Protein AF-A0A929GAM9-F1 (afdb_monomer_lite)

pLDDT: mean 95.29, std 4.29, range [62.81, 98.38]

Structure (mmCIF, N/CA/C/O backbone):
data_AF-A0A929GAM9-F1
#
_entry.id   AF-A0A929GAM9-F1
#
loop_
_atom_site.group_PDB
_atom_site.id
_atom_site.type_symbol
_atom_site.label_atom_id
_atom_site.label_alt_id
_atom_site.label_comp_id
_atom_site.label_asym_id
_atom_site.label_entity_id
_atom_site.label_seq_id
_atom_site.pdbx_PDB_ins_code
_atom_site.Cartn_x
_atom_site.Cartn_y
_atom_site.Cartn_z
_atom_site.occupancy
_atom_site.B_iso_or_equiv
_atom_site.auth_seq_id
_atom_site.auth_comp_id
_atom_site.auth_asym_id
_atom_site.auth_atom_id
_atom_site.pdbx_PDB_model_num
ATOM 1 N N . MET A 1 1 ? 19.103 -16.322 -5.821 1.00 78.44 1 MET A N 1
ATOM 2 C CA . MET A 1 1 ? 18.217 -15.700 -4.812 1.00 78.44 1 MET A CA 1
ATOM 3 C C . MET A 1 1 ? 16.815 -16.223 -5.060 1.00 78.44 1 MET A C 1
ATOM 5 O O . MET A 1 1 ? 16.416 -16.246 -6.215 1.00 78.44 1 MET A O 1
ATOM 9 N N . ASP A 1 2 ? 16.113 -16.694 -4.029 1.00 91.69 2 ASP A N 1
ATOM 10 C CA . ASP A 1 2 ? 14.710 -17.111 -4.158 1.00 91.69 2 ASP A CA 1
ATOM 11 C C . ASP A 1 2 ? 13.839 -15.878 -4.479 1.00 91.69 2 ASP A C 1
ATOM 13 O O . ASP A 1 2 ? 13.829 -14.940 -3.671 1.00 91.69 2 ASP A O 1
ATOM 17 N N . PRO A 1 3 ? 13.132 -15.840 -5.626 1.00 92.12 3 PRO A N 1
ATOM 18 C CA . PRO A 1 3 ? 12.291 -14.702 -5.985 1.00 92.12 3 PRO A CA 1
ATOM 19 C C . PRO A 1 3 ? 11.190 -14.391 -4.961 1.00 92.12 3 PRO A C 1
ATOM 21 O O . PRO A 1 3 ? 10.787 -13.237 -4.858 1.00 92.12 3 PRO A O 1
ATOM 24 N N . SER A 1 4 ? 10.753 -15.368 -4.153 1.00 93.25 4 SER A N 1
ATOM 25 C CA . SER A 1 4 ? 9.754 -15.167 -3.089 1.00 93.25 4 SER A CA 1
ATOM 26 C C . SER A 1 4 ? 10.218 -14.213 -1.974 1.00 93.25 4 SER A C 1
ATOM 28 O O . SER A 1 4 ? 9.410 -13.689 -1.192 1.00 93.25 4 SER A O 1
ATOM 30 N N . ARG A 1 5 ? 11.536 -13.982 -1.904 1.00 94.62 5 ARG A N 1
ATOM 31 C CA . ARG A 1 5 ? 12.216 -13.089 -0.957 1.00 94.62 5 ARG A CA 1
ATOM 32 C C . ARG A 1 5 ? 12.596 -11.743 -1.580 1.00 94.62 5 ARG A C 1
ATOM 34 O O . ARG A 1 5 ? 13.230 -10.937 -0.903 1.00 94.62 5 ARG A O 1
ATOM 41 N N . LEU A 1 6 ? 12.250 -11.503 -2.846 1.00 96.06 6 LEU A N 1
ATOM 42 C CA . LEU A 1 6 ? 12.520 -10.247 -3.538 1.00 96.06 6 LEU A CA 1
ATOM 43 C C . LEU A 1 6 ? 11.318 -9.306 -3.427 1.00 96.06 6 LEU A C 1
ATOM 45 O O . LEU A 1 6 ? 10.199 -9.676 -3.784 1.00 96.06 6 LEU A O 1
ATOM 49 N N . TYR A 1 7 ? 11.584 -8.079 -2.985 1.00 96.25 7 TYR A N 1
ATOM 50 C CA . TYR A 1 7 ? 10.627 -6.978 -2.960 1.00 96.25 7 TYR A CA 1
ATOM 51 C C . TYR A 1 7 ? 11.122 -5.881 -3.899 1.00 96.25 7 TYR A C 1
ATOM 53 O O . TYR A 1 7 ? 12.265 -5.440 -3.781 1.00 96.25 7 TYR A O 1
ATOM 61 N N . ILE A 1 8 ? 10.275 -5.467 -4.837 1.00 96.44 8 ILE A N 1
ATOM 62 C CA . ILE A 1 8 ? 10.538 -4.334 -5.723 1.00 96.44 8 ILE A CA 1
ATOM 63 C C . ILE A 1 8 ? 9.796 -3.121 -5.170 1.00 96.44 8 ILE A C 1
ATOM 65 O O . ILE A 1 8 ? 8.565 -3.133 -5.104 1.00 96.44 8 ILE A O 1
ATOM 69 N N . ASP A 1 9 ? 10.549 -2.087 -4.795 1.00 95.19 9 ASP A N 1
ATOM 70 C CA . ASP A 1 9 ? 9.988 -0.819 -4.338 1.00 95.19 9 ASP A CA 1
ATOM 71 C C . ASP A 1 9 ? 9.793 0.146 -5.510 1.00 95.19 9 ASP A C 1
ATOM 73 O O . ASP A 1 9 ? 10.735 0.403 -6.260 1.00 95.19 9 ASP A O 1
ATOM 77 N N . SER A 1 10 ? 8.577 0.671 -5.680 1.00 91.06 10 SER A N 1
ATOM 78 C CA . SER A 1 10 ? 8.255 1.558 -6.810 1.00 91.06 10 SER A CA 1
ATOM 79 C C . SER A 1 10 ? 8.635 3.029 -6.591 1.00 91.06 10 SER A C 1
ATOM 81 O O . SER A 1 10 ? 8.392 3.821 -7.491 1.00 91.06 10 SER A O 1
ATOM 83 N N . ILE A 1 11 ? 9.216 3.393 -5.437 1.00 90.50 11 ILE A N 1
ATOM 84 C CA . ILE A 1 11 ? 9.701 4.739 -5.069 1.00 90.50 11 ILE A CA 1
ATOM 85 C C . ILE A 1 11 ? 8.712 5.864 -5.421 1.00 90.50 11 ILE A C 1
ATOM 87 O O . ILE A 1 11 ? 8.673 6.406 -6.521 1.00 90.50 11 ILE A O 1
ATOM 91 N N . VAL A 1 12 ? 7.947 6.294 -4.424 1.00 91.31 12 VAL A N 1
ATOM 92 C CA . VAL A 1 12 ? 6.947 7.355 -4.576 1.00 91.31 12 VAL A CA 1
ATOM 93 C C . VAL A 1 12 ? 7.542 8.750 -4.395 1.00 91.31 12 VAL A C 1
ATOM 95 O O . VAL A 1 12 ? 8.227 9.025 -3.406 1.00 91.31 12 VAL A O 1
ATOM 98 N N . MET A 1 13 ? 7.172 9.656 -5.302 1.00 92.50 13 MET A N 1
ATOM 99 C CA . MET A 1 13 ? 7.332 11.107 -5.163 1.00 92.50 13 MET A CA 1
ATOM 100 C C . MET A 1 13 ? 5.995 11.789 -4.842 1.00 92.50 13 MET A C 1
ATOM 102 O O . MET A 1 13 ? 4.928 11.218 -5.053 1.00 92.50 13 MET A O 1
ATOM 106 N N . THR A 1 14 ? 6.049 13.026 -4.344 1.00 94.69 14 THR A N 1
ATOM 107 C CA . THR A 1 14 ? 4.838 13.785 -3.997 1.00 94.69 14 THR A CA 1
ATOM 108 C C . THR A 1 14 ? 4.010 14.179 -5.216 1.00 94.69 14 THR A C 1
ATOM 110 O O . THR A 1 14 ? 4.541 14.686 -6.207 1.00 94.69 14 THR A O 1
ATOM 113 N N . ILE A 1 15 ? 2.685 14.034 -5.108 1.00 96.25 15 ILE A N 1
ATOM 114 C CA . ILE A 1 15 ? 1.744 14.541 -6.119 1.00 96.25 15 ILE A CA 1
ATOM 115 C C . ILE A 1 15 ? 1.621 16.066 -6.097 1.00 96.25 15 ILE A C 1
ATOM 117 O O . ILE A 1 15 ? 1.085 16.646 -7.036 1.00 96.25 15 ILE A O 1
ATOM 121 N N . GLY A 1 16 ? 2.134 16.724 -5.051 1.00 93.62 16 GLY A N 1
ATOM 122 C CA . GLY A 1 16 ? 2.183 18.183 -4.977 1.00 93.62 16 GLY A CA 1
ATOM 123 C C . GLY A 1 16 ? 3.114 18.808 -6.020 1.00 93.62 16 GLY A C 1
ATOM 124 O O . GLY A 1 16 ? 2.870 19.933 -6.440 1.00 93.62 16 GLY A O 1
ATOM 125 N N . SER A 1 17 ? 4.151 18.084 -6.463 1.00 92.75 17 SER A N 1
ATOM 126 C CA . SER A 1 17 ? 5.063 18.537 -7.524 1.00 92.75 17 SER A CA 1
ATOM 127 C C . SER A 1 17 ? 4.833 17.840 -8.865 1.00 92.75 17 SER A C 1
ATOM 129 O O . SER A 1 17 ? 5.126 18.426 -9.904 1.00 92.75 17 SER A O 1
ATOM 131 N N . ASN A 1 18 ? 4.307 16.611 -8.873 1.00 92.44 18 ASN A N 1
ATOM 132 C CA . ASN A 1 18 ? 3.968 15.892 -10.100 1.00 92.44 18 ASN A CA 1
ATOM 133 C C . ASN A 1 18 ? 2.726 15.007 -9.903 1.00 92.44 18 ASN A C 1
ATOM 135 O O . ASN A 1 18 ? 2.803 13.933 -9.306 1.00 92.44 18 ASN A O 1
ATOM 139 N N . GLN A 1 19 ? 1.591 15.439 -10.455 1.00 91.44 19 GLN A N 1
ATOM 140 C CA . GLN A 1 19 ? 0.295 14.776 -10.280 1.00 91.44 19 GLN A CA 1
ATOM 141 C C . GLN A 1 19 ? 0.215 13.374 -10.910 1.00 91.44 19 GLN A C 1
ATOM 143 O O . GLN A 1 19 ? -0.548 12.539 -10.426 1.00 91.44 19 GLN A O 1
ATOM 148 N N . GLU A 1 20 ? 1.034 13.065 -11.921 1.00 94.12 20 GLU A N 1
ATOM 149 C CA . GLU A 1 20 ? 1.031 11.740 -12.559 1.00 94.12 20 GLU A CA 1
ATOM 150 C C . GLU A 1 20 ? 1.689 10.658 -11.687 1.00 94.12 20 GLU A C 1
ATOM 152 O O . GLU A 1 20 ? 1.488 9.467 -11.934 1.00 94.12 20 GLU A O 1
ATOM 157 N N . GLN A 1 21 ? 2.436 11.037 -10.640 1.00 93.00 21 GLN A N 1
ATOM 158 C CA . GLN A 1 21 ? 3.194 10.094 -9.807 1.00 93.00 21 GLN A CA 1
ATOM 159 C C . GLN A 1 21 ? 2.316 9.021 -9.161 1.00 93.00 21 GLN A C 1
ATOM 161 O O . GLN A 1 21 ? 2.679 7.846 -9.156 1.00 93.00 21 GLN A O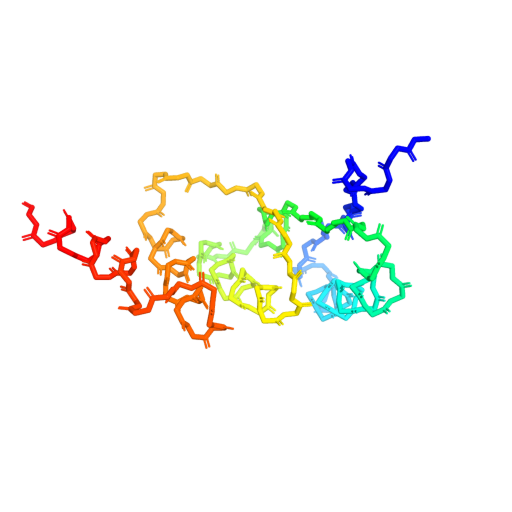 1
ATOM 166 N N . GLY A 1 22 ? 1.134 9.397 -8.662 1.00 94.88 22 GLY A N 1
ATOM 167 C CA . GLY A 1 22 ? 0.213 8.433 -8.058 1.00 94.88 22 GLY A CA 1
ATOM 168 C C . GLY A 1 22 ? -0.207 7.351 -9.053 1.00 94.88 22 GLY A C 1
ATOM 169 O O . GLY A 1 22 ? -0.109 6.160 -8.757 1.00 94.88 22 GLY A O 1
ATOM 170 N N . ARG A 1 23 ? -0.604 7.755 -10.267 1.00 96.38 23 ARG A N 1
ATOM 171 C CA . ARG A 1 23 ? -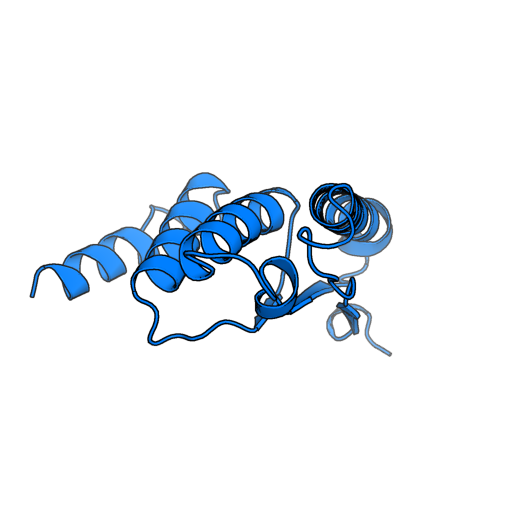1.032 6.825 -11.321 1.00 96.38 23 ARG A CA 1
ATOM 172 C C . ARG A 1 23 ? 0.127 5.975 -11.838 1.00 96.38 23 ARG A C 1
ATOM 174 O O . ARG A 1 23 ? -0.051 4.775 -12.035 1.00 96.38 23 ARG A O 1
ATOM 181 N N . ALA A 1 24 ? 1.306 6.571 -12.007 1.00 96.31 24 ALA A N 1
ATOM 182 C CA . ALA A 1 24 ? 2.502 5.869 -12.460 1.00 96.31 24 ALA A CA 1
ATOM 183 C C . ALA A 1 24 ? 2.900 4.727 -11.510 1.00 96.31 24 ALA A C 1
ATOM 185 O O . ALA A 1 24 ? 3.226 3.631 -11.969 1.00 96.31 24 ALA A O 1
ATOM 186 N N . VAL A 1 25 ? 2.825 4.945 -10.193 1.00 97.06 25 VAL A N 1
ATOM 187 C CA . VAL A 1 25 ? 3.167 3.919 -9.194 1.00 97.06 25 VAL A CA 1
ATOM 188 C C . VAL A 1 25 ? 2.113 2.812 -9.124 1.00 97.06 25 VAL A C 1
ATOM 190 O O . VAL A 1 25 ? 2.470 1.636 -9.012 1.00 97.06 25 VAL A O 1
ATOM 193 N N . ILE A 1 26 ? 0.827 3.156 -9.242 1.00 97.81 26 ILE A N 1
ATOM 194 C CA . ILE A 1 26 ? -0.263 2.168 -9.312 1.00 97.81 26 ILE A CA 1
ATOM 195 C C . ILE A 1 26 ? -0.065 1.249 -10.526 1.00 97.81 26 ILE A C 1
ATOM 197 O O . ILE A 1 26 ? -0.079 0.026 -10.384 1.00 97.81 26 ILE A O 1
ATOM 201 N N . GLU A 1 27 ? 0.189 1.819 -11.706 1.00 98.06 27 GLU A N 1
ATOM 202 C CA . GLU A 1 27 ? 0.391 1.026 -12.921 1.00 98.06 27 GLU A CA 1
ATOM 203 C C . GLU A 1 27 ? 1.693 0.216 -12.877 1.00 98.06 27 GLU A C 1
ATOM 205 O O . GLU A 1 27 ? 1.710 -0.952 -13.256 1.00 98.06 27 GLU A O 1
ATOM 210 N N . SER A 1 28 ? 2.768 0.784 -12.325 1.00 97.19 28 SER A N 1
ATOM 211 C CA . SER A 1 28 ? 4.026 0.054 -12.117 1.00 97.19 28 SER A CA 1
ATOM 212 C C . SER A 1 28 ? 3.834 -1.157 -11.205 1.00 97.19 28 SER A C 1
ATOM 214 O O . SER A 1 28 ? 4.344 -2.235 -11.504 1.00 97.19 28 SER A O 1
ATOM 216 N N . THR A 1 29 ? 3.050 -1.010 -10.131 1.00 98.19 29 THR A N 1
ATOM 217 C CA . THR A 1 29 ? 2.696 -2.119 -9.231 1.00 98.19 29 THR A CA 1
ATOM 218 C C . THR A 1 29 ? 1.990 -3.226 -10.011 1.00 98.19 29 THR A C 1
ATOM 220 O O . THR A 1 29 ? 2.447 -4.372 -9.998 1.00 98.19 29 THR A O 1
ATOM 223 N N . ARG A 1 30 ? 0.946 -2.879 -10.774 1.00 98.25 30 ARG A N 1
ATOM 224 C CA . ARG A 1 30 ? 0.194 -3.828 -11.608 1.00 98.25 30 ARG A CA 1
ATOM 225 C C . ARG A 1 30 ? 1.099 -4.544 -12.610 1.00 98.25 30 ARG A C 1
ATOM 227 O O . ARG A 1 30 ? 1.039 -5.768 -12.747 1.00 98.25 30 ARG A O 1
ATOM 234 N N . GLU A 1 31 ? 1.989 -3.807 -13.263 1.00 98.12 31 GLU A N 1
ATOM 235 C CA . GLU A 1 31 ? 2.888 -4.355 -14.272 1.00 98.12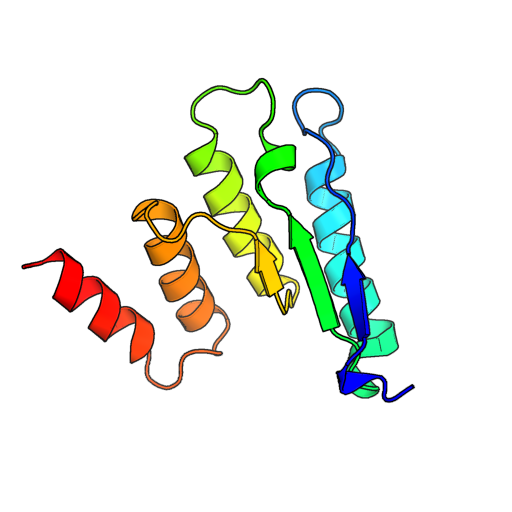 31 GLU A CA 1
ATOM 236 C C . GLU A 1 31 ? 3.947 -5.292 -13.673 1.00 98.12 31 GLU A C 1
ATOM 238 O O . GLU A 1 31 ? 4.228 -6.356 -14.234 1.00 98.12 31 GLU A O 1
ATOM 243 N N . ILE A 1 32 ? 4.497 -4.959 -12.500 1.00 97.75 32 ILE A N 1
ATOM 244 C CA . ILE A 1 32 ? 5.414 -5.842 -11.767 1.00 97.75 32 ILE A CA 1
ATOM 245 C C . ILE A 1 32 ? 4.700 -7.142 -11.391 1.00 97.75 32 ILE A C 1
ATOM 247 O O . ILE A 1 32 ? 5.236 -8.229 -11.639 1.00 97.75 32 ILE A O 1
ATOM 251 N N . LYS A 1 33 ? 3.480 -7.055 -10.843 1.00 97.31 33 LYS A N 1
ATOM 252 C CA . LYS A 1 33 ? 2.682 -8.237 -10.487 1.00 97.31 33 LYS A CA 1
ATOM 253 C C . LYS A 1 33 ? 2.379 -9.091 -11.714 1.00 97.31 33 LYS A C 1
ATOM 255 O O . LYS A 1 33 ? 2.555 -10.307 -11.654 1.00 97.31 33 LYS A O 1
ATOM 260 N N . ARG A 1 34 ? 2.027 -8.475 -12.844 1.00 97.88 34 ARG A N 1
ATOM 261 C CA . ARG A 1 34 ? 1.761 -9.180 -14.104 1.00 97.88 34 ARG A CA 1
ATOM 262 C C . ARG A 1 34 ? 2.997 -9.903 -14.647 1.00 97.88 34 ARG A C 1
ATOM 264 O O . ARG A 1 34 ? 2.893 -11.0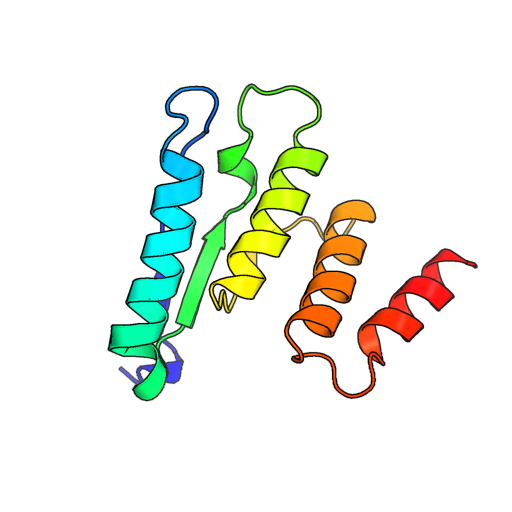51 -15.070 1.00 97.88 34 ARG A O 1
ATOM 271 N N . ARG A 1 35 ? 4.167 -9.254 -14.649 1.00 97.31 35 ARG A N 1
ATOM 272 C CA . ARG A 1 35 ? 5.401 -9.814 -15.236 1.00 97.31 35 ARG A CA 1
ATOM 273 C C . ARG A 1 35 ? 6.097 -10.838 -14.344 1.00 97.31 35 ARG A C 1
ATOM 275 O O . ARG A 1 35 ? 6.672 -11.800 -14.853 1.00 97.31 35 ARG A O 1
ATOM 282 N N . TYR A 1 36 ? 6.091 -10.612 -13.032 1.00 97.06 36 TYR A N 1
ATOM 283 C CA . TYR A 1 36 ? 6.956 -11.336 -12.097 1.00 97.06 36 TYR A CA 1
ATOM 284 C C . TYR A 1 36 ? 6.211 -11.986 -10.927 1.00 97.06 36 TYR A C 1
ATOM 286 O O . TYR A 1 36 ? 6.813 -12.774 -10.197 1.00 97.06 36 TYR A O 1
ATOM 294 N N . GLY A 1 37 ? 4.909 -11.729 -10.766 1.00 95.44 37 GLY A N 1
ATOM 295 C CA . GLY A 1 37 ? 4.110 -12.277 -9.667 1.00 95.44 37 GLY A CA 1
ATOM 296 C C . GLY A 1 37 ? 4.036 -13.804 -9.675 1.00 95.44 37 GLY A C 1
ATOM 297 O O . GLY A 1 37 ? 4.182 -14.420 -8.624 1.00 95.44 37 GLY A O 1
ATOM 298 N N . SER A 1 38 ? 3.937 -14.435 -10.852 1.00 96.50 38 SER A N 1
ATOM 299 C CA . SER A 1 38 ? 3.963 -15.905 -10.983 1.00 96.50 38 SER A CA 1
ATOM 300 C C . SER A 1 38 ? 5.299 -16.533 -10.578 1.00 96.50 38 SER A C 1
ATOM 302 O O . SER A 1 38 ? 5.359 -17.721 -10.279 1.00 96.50 38 SER A O 1
ATOM 304 N N . ARG A 1 39 ? 6.374 -15.736 -10.536 1.00 96.06 39 ARG A N 1
ATOM 305 C CA . ARG A 1 39 ? 7.691 -16.165 -10.056 1.00 96.06 39 ARG A CA 1
ATOM 306 C C . ARG A 1 39 ? 7.837 -15.989 -8.546 1.00 96.06 39 ARG A C 1
ATOM 308 O O . ARG A 1 39 ? 8.836 -16.436 -8.009 1.00 96.06 39 ARG A O 1
ATOM 315 N N . GLY A 1 40 ? 6.875 -15.356 -7.870 1.00 95.75 40 GLY A N 1
ATOM 316 C CA . GLY A 1 40 ? 6.900 -15.087 -6.430 1.00 95.75 40 GLY A CA 1
ATOM 317 C C . GLY A 1 40 ? 7.435 -13.707 -6.038 1.00 95.75 40 GLY A C 1
ATOM 318 O O . GLY A 1 40 ? 7.504 -13.417 -4.847 1.00 95.75 40 GLY A O 1
ATOM 319 N N . VAL A 1 41 ? 7.787 -12.845 -7.000 1.00 97.25 41 VAL A N 1
ATOM 320 C CA . VAL A 1 41 ? 8.270 -11.485 -6.705 1.00 97.25 41 VAL A CA 1
ATOM 321 C C . VAL A 1 41 ? 7.164 -10.649 -6.063 1.00 97.25 41 VAL A C 1
ATOM 323 O O . VAL A 1 41 ? 6.007 -10.680 -6.498 1.00 97.25 41 VAL A O 1
ATOM 326 N N . LYS A 1 42 ? 7.539 -9.881 -5.039 1.00 97.50 42 LYS A N 1
ATOM 327 C CA . LYS A 1 42 ? 6.641 -9.020 -4.270 1.00 97.50 42 LYS A CA 1
ATOM 328 C C . LYS A 1 42 ? 6.898 -7.546 -4.553 1.00 97.50 42 LYS A C 1
ATOM 330 O O . LYS A 1 42 ? 7.973 -7.155 -5.003 1.00 97.50 42 LYS A O 1
ATOM 335 N N . THR A 1 43 ? 5.903 -6.727 -4.266 1.00 97.62 43 THR A N 1
ATOM 336 C CA . THR A 1 43 ? 5.927 -5.272 -4.431 1.00 97.62 43 THR A CA 1
ATOM 337 C C . THR A 1 43 ? 5.904 -4.577 -3.075 1.00 97.62 43 THR A C 1
ATOM 339 O O . THR A 1 43 ? 5.236 -5.034 -2.143 1.00 97.62 43 THR A O 1
ATOM 342 N N . SER A 1 44 ? 6.638 -3.472 -2.956 1.00 96.81 44 SER A N 1
ATOM 343 C CA . SER A 1 44 ? 6.591 -2.595 -1.788 1.00 96.81 44 SER A CA 1
ATOM 344 C C . SER A 1 44 ? 6.446 -1.130 -2.173 1.00 96.81 44 SER A C 1
ATOM 346 O O . SER A 1 44 ? 6.879 -0.715 -3.247 1.00 96.81 44 SER A O 1
ATOM 348 N N . VAL A 1 45 ? 5.822 -0.342 -1.296 1.00 95.06 45 VAL A N 1
ATOM 349 C CA . VAL A 1 45 ? 5.741 1.118 -1.442 1.00 95.06 45 VAL A CA 1
ATOM 350 C C . VAL A 1 45 ? 5.793 1.802 -0.072 1.00 95.06 45 VAL A C 1
ATOM 352 O O . VAL A 1 45 ? 5.071 1.439 0.861 1.00 95.06 45 VAL A O 1
ATOM 355 N N . GLY A 1 46 ? 6.603 2.856 0.041 1.00 91.88 46 GLY A N 1
ATOM 356 C CA . GLY A 1 46 ? 6.496 3.841 1.122 1.00 91.88 46 GLY A CA 1
ATOM 357 C C . GLY A 1 46 ? 5.407 4.880 0.830 1.00 91.88 46 GLY A C 1
ATOM 358 O O . GLY A 1 46 ? 5.544 5.671 -0.100 1.00 91.88 46 GLY A O 1
ATOM 359 N N . LEU A 1 47 ? 4.327 4.910 1.621 1.00 90.00 47 LEU A N 1
ATOM 360 C CA . LEU A 1 47 ? 3.170 5.770 1.323 1.00 90.00 47 LEU A CA 1
ATOM 361 C C . LEU A 1 47 ? 3.391 7.250 1.650 1.00 90.00 47 LEU A C 1
ATOM 363 O O . LEU A 1 47 ? 2.815 8.111 1.000 1.00 90.00 47 LEU A O 1
ATOM 367 N N . SER A 1 48 ? 4.187 7.574 2.669 1.00 87.69 48 SER A N 1
ATOM 368 C CA . SER A 1 48 ? 4.228 8.925 3.254 1.00 87.69 48 SER A CA 1
ATOM 369 C C . SER A 1 48 ? 4.712 10.021 2.295 1.00 87.69 48 SER A C 1
ATOM 371 O O . SER A 1 48 ? 4.371 11.193 2.492 1.00 87.69 48 SER A O 1
ATOM 373 N N . ASN A 1 49 ? 5.469 9.655 1.258 1.00 92.38 49 ASN A N 1
ATOM 374 C CA . ASN A 1 49 ? 6.016 10.593 0.282 1.00 92.38 49 ASN A CA 1
ATOM 375 C C . ASN A 1 49 ? 4.958 11.131 -0.692 1.00 92.38 49 ASN A C 1
ATOM 377 O O . ASN A 1 49 ? 5.106 12.264 -1.149 1.00 92.38 49 ASN A O 1
ATOM 381 N N . ILE A 1 50 ? 3.878 10.382 -0.966 1.00 95.94 50 ILE A N 1
ATOM 382 C CA . ILE A 1 50 ? 2.869 10.761 -1.976 1.00 95.94 50 ILE A CA 1
ATOM 383 C C . ILE A 1 50 ? 2.206 12.102 -1.641 1.00 95.94 50 ILE A C 1
ATOM 385 O O . ILE A 1 50 ? 1.838 12.863 -2.528 1.00 95.94 50 ILE A O 1
ATOM 389 N N . SER A 1 51 ? 2.082 12.401 -0.347 1.00 95.50 51 SER A N 1
ATOM 390 C CA . SER A 1 51 ? 1.351 13.546 0.197 1.00 95.50 51 SER A CA 1
ATOM 391 C C . SER A 1 51 ? 2.256 14.649 0.750 1.00 95.50 51 SER A C 1
ATOM 393 O O . SER A 1 51 ? 1.777 15.549 1.441 1.00 95.50 51 SER A O 1
ATOM 395 N N . PHE A 1 52 ? 3.574 14.583 0.533 1.00 95.06 52 PHE A N 1
ATOM 396 C CA . PHE A 1 52 ? 4.495 15.573 1.095 1.00 95.06 52 PHE A CA 1
ATOM 397 C C . PHE A 1 52 ? 4.159 16.992 0.600 1.00 95.06 52 PHE A C 1
ATOM 399 O O . PHE A 1 52 ? 4.029 17.214 -0.602 1.00 95.06 52 PHE A O 1
ATOM 406 N N . GLY A 1 53 ? 4.019 17.943 1.529 1.00 94.12 53 GLY A N 1
ATOM 407 C CA . GLY A 1 53 ? 3.654 19.335 1.235 1.00 94.12 53 GLY A CA 1
ATOM 408 C C . GLY A 1 53 ? 2.153 19.606 1.063 1.00 94.12 53 GLY A C 1
ATOM 409 O O . GLY A 1 53 ? 1.780 20.756 0.854 1.00 94.12 53 GLY A O 1
ATOM 410 N N . LEU A 1 54 ? 1.287 18.591 1.176 1.00 95.25 54 LEU A N 1
ATOM 411 C CA . LEU A 1 54 ? -0.164 18.741 1.012 1.00 95.25 54 LEU A CA 1
ATOM 412 C C . LEU A 1 54 ? -0.909 18.760 2.359 1.00 95.25 54 LEU A C 1
ATOM 414 O O . LEU A 1 54 ? -0.457 18.134 3.323 1.00 95.25 54 LEU A O 1
ATOM 418 N N . PRO A 1 55 ? -2.064 19.447 2.453 1.00 96.38 55 PRO A N 1
ATOM 419 C CA . PRO A 1 55 ? -2.925 19.383 3.631 1.00 96.38 55 PRO A CA 1
ATOM 420 C C . PRO A 1 55 ? -3.588 18.002 3.763 1.00 96.38 55 PRO A C 1
ATOM 422 O O . PRO A 1 55 ? -3.721 17.266 2.789 1.00 96.38 55 PRO A O 1
ATOM 425 N N . HIS A 1 56 ? -4.013 17.645 4.981 1.00 94.06 56 HIS A N 1
ATOM 426 C CA . HIS A 1 56 ? -4.735 16.392 5.272 1.00 94.06 56 HIS A CA 1
ATOM 427 C C . HIS A 1 56 ? -4.081 15.120 4.694 1.00 94.06 56 HIS A C 1
ATOM 429 O O . HIS A 1 56 ? -4.751 14.218 4.195 1.00 94.06 56 HIS A O 1
ATOM 435 N N . ARG A 1 57 ? -2.752 15.020 4.815 1.00 95.31 57 ARG A N 1
ATOM 436 C CA . ARG A 1 57 ? -1.908 13.945 4.257 1.00 95.31 57 ARG A CA 1
ATOM 437 C C . ARG A 1 57 ? -2.424 12.524 4.481 1.00 95.31 57 ARG A C 1
ATOM 439 O O . ARG A 1 57 ? -2.314 11.697 3.581 1.00 95.31 57 ARG A O 1
ATOM 446 N N . SER A 1 58 ? -2.983 12.241 5.662 1.00 95.00 58 SER A N 1
ATOM 447 C CA . SER A 1 58 ? -3.513 10.909 5.987 1.00 95.00 58 SER A CA 1
ATOM 448 C C . SER A 1 58 ? -4.617 10.482 5.009 1.00 95.00 58 SER A C 1
ATOM 450 O O . SER A 1 58 ? -4.595 9.345 4.551 1.00 95.00 58 SER A O 1
ATOM 452 N N . LEU A 1 59 ? -5.495 11.397 4.575 1.00 96.25 59 LEU A N 1
ATOM 453 C CA . LEU A 1 59 ? -6.557 11.090 3.610 1.00 96.25 59 LEU A CA 1
ATOM 454 C C . LEU A 1 59 ? -5.990 10.663 2.249 1.00 96.25 59 LEU A C 1
ATOM 456 O O . LEU A 1 59 ? -6.422 9.660 1.684 1.00 96.25 59 LEU A O 1
ATOM 460 N N . ILE A 1 60 ? -4.988 11.390 1.745 1.00 96.56 60 ILE A N 1
ATOM 461 C CA . ILE A 1 60 ? -4.314 11.051 0.483 1.00 96.56 60 ILE A CA 1
ATOM 462 C C . ILE A 1 60 ? -3.624 9.689 0.611 1.00 96.56 60 ILE A C 1
ATOM 464 O O . ILE A 1 60 ? -3.775 8.837 -0.261 1.00 96.56 60 ILE A O 1
ATOM 468 N N . ASN A 1 61 ? -2.903 9.461 1.713 1.00 96.69 61 ASN A N 1
ATOM 469 C CA . ASN A 1 61 ? -2.207 8.198 1.946 1.00 96.69 61 ASN A CA 1
ATOM 470 C C . ASN A 1 61 ? -3.193 7.015 2.031 1.00 96.69 61 ASN A C 1
ATOM 472 O O . ASN A 1 61 ? -2.892 5.945 1.512 1.00 96.69 61 ASN A O 1
ATOM 476 N N . GLN A 1 62 ? -4.359 7.201 2.664 1.00 97.62 62 GLN A N 1
ATOM 477 C CA . GLN A 1 62 ? -5.417 6.188 2.771 1.00 97.62 62 GLN A CA 1
ATOM 478 C C . GLN A 1 62 ? -5.995 5.842 1.395 1.00 97.62 62 GLN A C 1
ATOM 480 O O . GLN A 1 62 ? -6.024 4.672 1.014 1.00 97.62 62 GLN A O 1
ATOM 485 N N . ALA A 1 63 ? -6.391 6.854 0.615 1.00 97.44 63 ALA A N 1
ATOM 486 C CA . ALA A 1 63 ? -6.902 6.650 -0.739 1.00 97.44 63 ALA A CA 1
ATOM 487 C C . ALA A 1 63 ? -5.870 5.935 -1.627 1.00 97.44 63 ALA A C 1
ATOM 489 O O . ALA A 1 63 ? -6.199 5.005 -2.362 1.00 97.44 63 ALA A O 1
ATOM 490 N N . PHE A 1 64 ? -4.603 6.332 -1.512 1.00 97.31 64 PHE A N 1
ATOM 491 C CA . PHE A 1 64 ? -3.508 5.722 -2.250 1.00 97.31 64 PHE A CA 1
ATOM 492 C C . PHE A 1 64 ? -3.250 4.266 -1.841 1.00 97.31 64 PHE A C 1
ATOM 494 O O . PHE A 1 64 ? -3.094 3.418 -2.716 1.00 97.31 64 PHE A O 1
ATOM 501 N N . LEU A 1 65 ? -3.286 3.943 -0.542 1.00 97.88 65 LEU A N 1
ATOM 502 C CA . LEU A 1 65 ? -3.177 2.560 -0.065 1.00 97.88 65 LEU A CA 1
ATOM 503 C C . LEU A 1 65 ? -4.279 1.670 -0.647 1.00 97.88 65 LEU A C 1
ATOM 505 O O . LEU A 1 65 ? -3.982 0.575 -1.116 1.00 97.88 65 LEU A O 1
ATOM 509 N N . ALA A 1 66 ? -5.531 2.133 -0.631 1.00 98.19 66 ALA A N 1
ATOM 510 C CA . ALA A 1 66 ? -6.654 1.366 -1.166 1.00 98.19 66 ALA A CA 1
ATOM 511 C C . ALA A 1 66 ? -6.455 1.035 -2.656 1.00 98.19 66 ALA A C 1
ATOM 513 O O . ALA A 1 66 ? -6.614 -0.115 -3.064 1.00 98.19 66 ALA A O 1
ATOM 514 N N . MET A 1 67 ? -6.023 2.021 -3.452 1.00 98.12 67 MET A N 1
ATOM 515 C CA . MET A 1 67 ? -5.720 1.828 -4.875 1.00 98.12 67 MET A CA 1
ATOM 516 C C . MET A 1 67 ? -4.533 0.883 -5.109 1.00 98.12 67 MET A C 1
ATOM 518 O O . MET A 1 67 ? -4.560 0.075 -6.032 1.00 98.12 67 MET A O 1
ATOM 522 N N . LEU A 1 68 ? -3.494 0.944 -4.274 1.00 97.88 68 LEU A N 1
ATOM 523 C CA . LEU A 1 68 ? -2.346 0.043 -4.392 1.00 97.88 68 LEU A CA 1
ATOM 524 C C . LEU A 1 68 ? -2.685 -1.402 -4.014 1.00 97.88 68 LEU A C 1
ATOM 526 O O . LEU A 1 68 ? -2.176 -2.328 -4.642 1.00 97.88 68 LEU A O 1
ATOM 530 N N . LEU A 1 69 ? -3.540 -1.610 -3.009 1.00 98.00 69 LEU A N 1
ATOM 531 C CA . LEU A 1 69 ? -4.010 -2.947 -2.642 1.00 98.00 69 LEU A CA 1
ATOM 532 C C . LEU A 1 69 ? -4.823 -3.580 -3.777 1.00 98.00 69 LEU A C 1
ATOM 534 O O . LEU A 1 69 ? -4.628 -4.759 -4.057 1.00 98.00 69 LEU A O 1
ATOM 538 N N . GLU A 1 70 ? -5.657 -2.799 -4.474 1.00 97.94 70 GLU A N 1
ATOM 539 C CA . GLU A 1 70 ? -6.332 -3.249 -5.703 1.00 97.94 70 GLU A CA 1
ATOM 540 C C . GLU A 1 70 ? -5.322 -3.622 -6.796 1.00 97.94 70 GLU A C 1
ATOM 542 O O . GLU A 1 70 ? -5.430 -4.688 -7.398 1.00 97.94 70 GLU A O 1
ATOM 547 N N . ALA A 1 71 ? -4.277 -2.812 -6.984 1.00 98.00 71 ALA A N 1
ATOM 548 C CA . ALA A 1 71 ? -3.221 -3.083 -7.959 1.00 98.00 71 ALA A CA 1
ATOM 549 C C . ALA A 1 71 ? -2.332 -4.298 -7.612 1.00 98.00 71 ALA A C 1
ATOM 551 O O . ALA A 1 71 ? -1.502 -4.706 -8.431 1.00 98.00 71 ALA A O 1
ATOM 552 N N . GLY A 1 72 ? -2.493 -4.887 -6.422 1.00 97.06 72 GLY A N 1
ATOM 553 C CA . GLY A 1 72 ? -1.789 -6.093 -5.988 1.00 97.06 72 GLY A CA 1
ATOM 554 C C . GLY A 1 72 ? -0.545 -5.846 -5.131 1.00 97.06 72 GLY A C 1
ATOM 555 O O . GLY A 1 72 ? 0.354 -6.690 -5.130 1.00 97.06 72 GLY A O 1
ATOM 556 N N . LEU A 1 73 ? -0.481 -4.715 -4.419 1.00 97.56 73 LEU A N 1
ATOM 557 C CA . LEU A 1 73 ? 0.599 -4.405 -3.480 1.00 97.56 73 LEU A CA 1
ATOM 558 C C . LEU A 1 73 ? 0.746 -5.483 -2.391 1.00 97.56 73 LEU A C 1
ATOM 560 O O . LEU A 1 73 ? -0.229 -5.839 -1.731 1.00 97.56 73 LEU A O 1
ATOM 564 N N . ASP A 1 74 ? 1.977 -5.937 -2.138 1.00 97.00 74 ASP A N 1
ATOM 565 C CA . ASP A 1 74 ? 2.258 -6.954 -1.111 1.00 97.00 74 ASP A CA 1
ATOM 566 C C . ASP A 1 74 ? 2.672 -6.357 0.248 1.00 97.00 74 ASP A C 1
ATOM 568 O O . ASP A 1 74 ? 2.433 -6.967 1.292 1.00 97.00 74 ASP A O 1
ATOM 572 N N . MET A 1 75 ? 3.324 -5.189 0.261 1.00 95.56 75 MET A N 1
ATOM 573 C CA . MET A 1 75 ? 3.836 -4.562 1.485 1.00 95.56 75 MET A CA 1
ATOM 574 C C . MET A 1 75 ? 3.814 -3.032 1.405 1.00 95.56 75 MET A C 1
ATOM 576 O O . MET A 1 75 ? 4.186 -2.444 0.394 1.00 95.56 75 MET A O 1
ATOM 580 N N . SER A 1 76 ? 3.456 -2.364 2.500 1.00 94.69 76 SER A N 1
ATOM 581 C CA . SER A 1 76 ? 3.641 -0.915 2.645 1.00 94.69 76 SER A CA 1
ATOM 582 C C . SER A 1 76 ? 4.220 -0.548 4.003 1.00 94.69 76 SER A C 1
ATOM 584 O O . SER A 1 76 ? 4.004 -1.239 4.999 1.00 94.69 76 SER A O 1
ATOM 586 N N . PHE A 1 77 ? 4.942 0.572 4.038 1.00 91.88 77 PHE A N 1
ATOM 587 C CA . PHE A 1 77 ? 5.383 1.200 5.280 1.00 91.88 77 PHE A CA 1
ATOM 588 C C . PHE A 1 77 ? 4.324 2.209 5.732 1.00 91.88 77 PHE A C 1
ATOM 590 O O . PHE A 1 77 ? 4.136 3.247 5.092 1.00 91.88 77 PHE A O 1
ATOM 597 N N . ILE A 1 78 ? 3.622 1.884 6.820 1.00 92.00 78 ILE A N 1
ATOM 598 C CA . ILE A 1 78 ? 2.509 2.674 7.366 1.00 92.00 78 ILE A CA 1
ATOM 599 C C . ILE A 1 78 ? 2.662 2.890 8.871 1.00 92.00 78 ILE A C 1
ATOM 601 O O . ILE A 1 78 ? 3.312 2.094 9.548 1.00 92.00 78 ILE A O 1
ATOM 605 N N . ASP A 1 79 ? 2.037 3.946 9.396 1.00 90.88 79 ASP A N 1
ATOM 606 C CA . ASP A 1 79 ? 1.912 4.152 10.841 1.00 90.88 79 ASP A CA 1
ATOM 607 C C . ASP A 1 79 ? 0.747 3.305 11.389 1.00 90.88 79 ASP A C 1
ATOM 609 O O . ASP A 1 79 ? -0.411 3.591 11.073 1.00 90.88 79 ASP A O 1
ATOM 613 N N . PRO A 1 80 ? 1.004 2.276 12.220 1.00 91.75 80 PRO A N 1
ATOM 614 C CA . PRO A 1 80 ? -0.054 1.441 12.782 1.00 91.75 80 PRO A CA 1
ATOM 615 C C . PRO A 1 80 ? -0.926 2.167 13.817 1.00 91.75 80 PRO A C 1
ATOM 617 O O . PRO A 1 80 ? -1.960 1.627 14.213 1.00 91.75 80 PRO A O 1
ATOM 620 N N . LYS A 1 81 ? -0.522 3.357 14.288 1.00 93.19 81 LYS A N 1
ATOM 621 C CA . LYS A 1 81 ? -1.316 4.189 15.204 1.00 93.19 81 LYS A CA 1
ATOM 622 C C . LYS A 1 81 ? -2.346 5.048 14.472 1.00 93.19 81 LYS A C 1
ATOM 624 O O . LYS A 1 81 ? -3.281 5.532 15.108 1.00 93.19 81 LYS A O 1
ATOM 629 N N . ASP A 1 82 ? -2.210 5.220 13.157 1.00 94.62 82 ASP 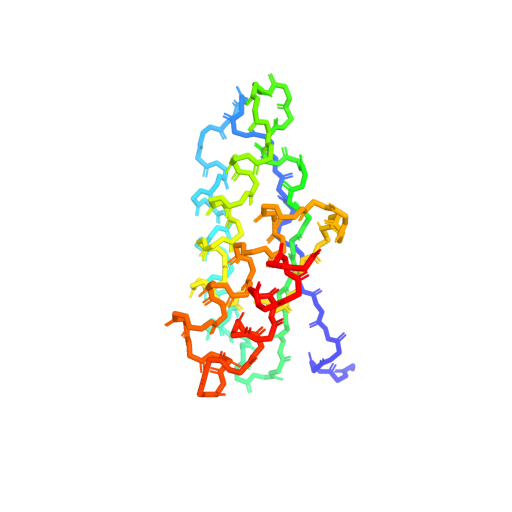A N 1
ATOM 630 C CA . ASP A 1 82 ? -3.216 5.899 12.346 1.00 94.62 82 ASP A CA 1
ATOM 631 C C . ASP A 1 82 ? -4.424 4.966 12.157 1.00 94.62 82 ASP A C 1
ATOM 633 O O . ASP A 1 82 ? -4.421 4.028 11.355 1.00 94.62 82 ASP A O 1
ATOM 637 N N . ILE A 1 83 ? -5.480 5.225 12.933 1.00 96.06 83 ILE A N 1
ATOM 638 C CA . ILE A 1 83 ? -6.716 4.436 12.910 1.00 96.06 83 ILE A CA 1
ATOM 639 C C . ILE A 1 83 ? -7.358 4.464 11.521 1.00 96.06 83 ILE A C 1
ATOM 641 O O . ILE A 1 83 ? -7.871 3.436 11.073 1.00 96.06 83 ILE A O 1
ATOM 645 N N . GLY A 1 84 ? -7.327 5.604 10.826 1.00 96.62 84 GLY A N 1
ATOM 646 C CA . GLY A 1 84 ? -7.882 5.734 9.480 1.00 96.62 84 GLY A CA 1
ATOM 647 C C . GLY A 1 84 ? -7.110 4.886 8.473 1.00 96.62 84 GLY A C 1
ATOM 648 O O . GLY A 1 84 ? -7.715 4.154 7.687 1.00 96.62 84 GLY A O 1
ATOM 649 N N . MET A 1 85 ? -5.778 4.884 8.568 1.00 97.00 85 MET A N 1
ATOM 650 C CA . MET A 1 85 ? -4.906 4.028 7.760 1.00 97.00 85 MET A CA 1
ATOM 651 C C . MET A 1 85 ? -5.193 2.544 7.982 1.00 97.00 85 MET A C 1
ATOM 653 O O . MET A 1 85 ? -5.430 1.800 7.030 1.00 97.00 85 MET A O 1
ATOM 657 N N . MET A 1 86 ? -5.239 2.113 9.243 1.00 97.69 86 MET A N 1
ATOM 658 C CA . MET A 1 86 ? -5.507 0.716 9.582 1.00 97.69 86 MET A CA 1
ATOM 659 C C . MET A 1 86 ? -6.924 0.290 9.192 1.00 97.69 86 MET A C 1
ATOM 661 O O . MET A 1 86 ? -7.120 -0.833 8.730 1.00 97.69 86 MET A O 1
ATOM 665 N N . SER A 1 87 ? -7.909 1.179 9.327 1.00 97.94 87 SER A N 1
ATOM 666 C CA . SER A 1 87 ? -9.288 0.909 8.905 1.00 97.94 87 SER A CA 1
ATOM 667 C C . SER A 1 87 ? -9.384 0.769 7.389 1.00 97.94 87 SER A C 1
ATOM 669 O O . SER A 1 87 ? -10.014 -0.169 6.903 1.00 97.94 87 SER A O 1
ATOM 671 N N . THR A 1 88 ? -8.688 1.635 6.649 1.00 98.12 88 THR A N 1
ATOM 672 C CA . THR A 1 88 ? -8.602 1.573 5.186 1.00 98.12 88 THR A CA 1
ATOM 673 C C . THR A 1 88 ? -7.925 0.290 4.719 1.00 98.12 88 THR A C 1
ATOM 675 O O . THR A 1 88 ? -8.453 -0.376 3.833 1.00 98.12 88 THR A O 1
ATOM 678 N N . LEU A 1 89 ? -6.818 -0.116 5.353 1.00 97.81 89 LEU A N 1
ATOM 679 C C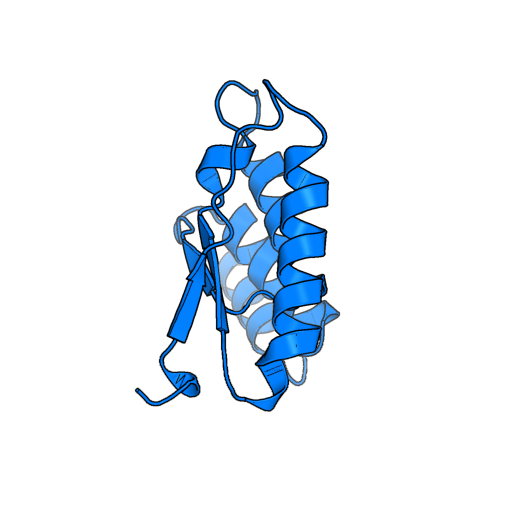A . LEU A 1 89 ? -6.151 -1.391 5.075 1.00 97.81 89 LEU A CA 1
ATOM 680 C C . LEU A 1 89 ? -7.119 -2.571 5.223 1.00 97.81 89 LEU A C 1
ATOM 682 O O . LEU A 1 89 ? -7.268 -3.361 4.296 1.00 97.81 89 LEU A O 1
ATOM 686 N N . ARG A 1 90 ? -7.802 -2.684 6.371 1.00 98.19 90 ARG A N 1
ATOM 687 C CA . ARG A 1 90 ? -8.698 -3.821 6.649 1.00 98.19 90 ARG A CA 1
ATOM 688 C C . ARG A 1 90 ? -9.928 -3.839 5.752 1.00 98.19 90 ARG A C 1
ATOM 690 O O . ARG A 1 90 ? -10.336 -4.911 5.320 1.00 98.19 90 ARG A O 1
ATOM 697 N N . ALA A 1 91 ? -10.506 -2.676 5.463 1.00 98.38 91 ALA A N 1
ATOM 698 C CA . ALA A 1 91 ? -11.616 -2.571 4.522 1.00 98.38 91 ALA A CA 1
ATOM 699 C C . ALA A 1 91 ? -11.179 -2.969 3.102 1.00 98.38 91 ALA A C 1
ATOM 701 O O . ALA A 1 91 ? -11.870 -3.733 2.436 1.00 98.38 91 ALA A O 1
ATOM 702 N N . SER A 1 92 ? -10.003 -2.511 2.666 1.00 98.38 92 SER A N 1
ATOM 703 C CA . SER A 1 92 ? -9.470 -2.815 1.334 1.00 98.38 92 SER A CA 1
ATOM 704 C C . SER A 1 92 ? -9.109 -4.296 1.181 1.00 98.38 92 SER A C 1
ATOM 706 O O . SER A 1 92 ? -9.442 -4.889 0.162 1.00 98.38 92 SER A O 1
ATOM 708 N N . GLU A 1 93 ? -8.505 -4.928 2.198 1.00 97.81 93 GLU A N 1
ATOM 709 C CA . GLU A 1 93 ? -8.260 -6.383 2.214 1.00 97.81 93 GLU A CA 1
ATOM 710 C C . GLU A 1 93 ? -9.565 -7.187 2.057 1.00 97.81 93 GLU A C 1
ATOM 712 O O . GLU A 1 93 ? -9.597 -8.187 1.340 1.00 97.81 93 GLU A O 1
ATOM 717 N N . ALA A 1 94 ? -10.653 -6.745 2.699 1.00 98.19 94 ALA A N 1
ATOM 718 C CA . ALA A 1 94 ? -11.963 -7.377 2.557 1.00 98.19 94 ALA A CA 1
ATOM 719 C C . ALA A 1 94 ? -12.542 -7.205 1.143 1.00 98.19 94 ALA A C 1
ATOM 721 O O . ALA A 1 94 ? -13.030 -8.174 0.568 1.00 98.19 94 ALA A O 1
ATOM 722 N N . ILE A 1 95 ? -12.438 -6.005 0.560 1.00 98.06 95 ILE A N 1
ATOM 723 C CA . ILE A 1 95 ? -12.936 -5.706 -0.794 1.00 98.06 95 ILE A CA 1
ATOM 724 C C . ILE A 1 95 ? -12.169 -6.495 -1.863 1.00 98.06 95 ILE A C 1
ATOM 726 O O . ILE A 1 95 ? -12.783 -7.081 -2.749 1.00 98.06 95 ILE A O 1
ATOM 730 N N . VAL A 1 96 ? -10.838 -6.539 -1.772 1.00 97.31 96 VAL A N 1
ATOM 731 C CA . VAL A 1 96 ? -9.971 -7.246 -2.736 1.00 97.31 96 VAL A CA 1
ATOM 732 C C . VAL A 1 96 ? -10.029 -8.773 -2.546 1.00 97.31 96 VAL A C 1
ATOM 734 O O . VAL A 1 96 ? -9.540 -9.530 -3.380 1.00 97.31 96 VAL A O 1
ATOM 737 N N . GLY A 1 97 ? -10.663 -9.254 -1.471 1.00 96.31 97 GLY A N 1
ATOM 738 C CA . GLY A 1 97 ? -10.885 -10.681 -1.228 1.00 96.31 97 GLY A CA 1
ATOM 739 C C . GLY A 1 97 ? -9.715 -11.401 -0.550 1.00 96.31 97 GLY A C 1
ATOM 740 O O . GLY A 1 97 ? -9.641 -12.628 -0.597 1.00 96.31 97 GLY A O 1
ATOM 741 N N . THR A 1 98 ? -8.804 -10.671 0.103 1.00 95.88 98 THR A N 1
ATOM 742 C CA . THR A 1 98 ? -7.676 -11.246 0.864 1.00 95.88 98 THR A CA 1
ATOM 743 C C . THR A 1 98 ? -7.996 -11.466 2.350 1.00 95.88 98 THR A C 1
ATOM 745 O O . THR A 1 98 ? -7.224 -12.108 3.071 1.00 95.88 98 THR A O 1
ATOM 748 N N . ASP A 1 99 ? -9.147 -10.976 2.825 1.00 97.50 99 ASP A N 1
ATOM 749 C CA . ASP A 1 99 ? -9.707 -11.256 4.153 1.00 97.50 99 ASP A CA 1
ATOM 750 C C . ASP A 1 99 ? -10.900 -12.222 4.062 1.00 97.50 99 ASP A C 1
ATOM 752 O O . ASP A 1 99 ? -12.049 -11.816 3.882 1.00 97.50 99 ASP A O 1
ATOM 756 N N . ILE A 1 100 ? -10.624 -13.525 4.189 1.00 96.31 100 ILE A N 1
ATOM 757 C CA . ILE A 1 100 ? -11.640 -14.585 4.098 1.00 96.31 100 ILE A CA 1
ATOM 758 C C . ILE A 1 100 ? -12.731 -14.357 5.153 1.00 96.31 100 ILE A C 1
ATOM 760 O O . ILE A 1 100 ? -12.456 -14.324 6.354 1.00 96.31 100 ILE A O 1
ATOM 764 N N . GLY A 1 101 ? -13.979 -14.217 4.693 1.00 97.44 101 GLY A N 1
ATOM 765 C CA . GLY A 1 101 ? -15.140 -13.975 5.553 1.00 97.44 101 GLY A CA 1
ATOM 766 C C . GLY A 1 101 ? -15.128 -12.616 6.260 1.00 97.44 101 GLY A C 1
ATOM 767 O O . GLY A 1 101 ? -15.831 -12.451 7.257 1.00 97.44 101 GLY A O 1
ATOM 768 N N . CYS A 1 102 ? -14.314 -11.663 5.791 1.00 98.19 102 CYS A N 1
ATOM 769 C CA . CYS A 1 102 ? -14.163 -10.328 6.378 1.00 98.19 102 CYS A CA 1
ATOM 770 C C . CYS A 1 102 ? -13.760 -10.358 7.868 1.00 98.19 102 CYS A C 1
ATOM 772 O O . CYS A 1 102 ? -14.091 -9.451 8.640 1.00 98.19 102 CYS A O 1
ATOM 774 N N . LEU A 1 103 ? -13.095 -11.429 8.319 1.00 98.25 103 LEU A N 1
ATOM 775 C CA . LEU A 1 103 ? -12.851 -11.681 9.738 1.00 98.25 103 LEU A CA 1
ATOM 776 C C . LEU A 1 103 ? -11.884 -10.667 10.357 1.00 98.25 103 LEU A C 1
ATOM 778 O O . LEU A 1 103 ? -12.085 -10.259 11.508 1.00 98.25 103 LEU A O 1
ATOM 782 N N . LYS A 1 104 ? -10.834 -10.255 9.633 1.00 97.75 104 LYS A N 1
ATOM 783 C CA . LYS A 1 104 ? -9.906 -9.218 10.109 1.00 97.75 104 LYS A CA 1
ATOM 784 C C . LYS A 1 104 ? -10.618 -7.873 10.191 1.00 97.75 104 LYS A C 1
ATOM 786 O O . LYS A 1 104 ? -10.451 -7.181 11.197 1.00 97.75 104 LYS A O 1
ATOM 791 N N . TYR A 1 105 ? -11.432 -7.534 9.193 1.00 98.12 105 TYR A N 1
ATOM 792 C CA . TYR A 1 105 ? -12.233 -6.312 9.185 1.00 98.12 105 TYR A CA 1
ATOM 793 C C . TYR A 1 105 ? -13.222 -6.264 10.357 1.00 98.12 105 TYR A C 1
ATOM 795 O O . TYR A 1 105 ? -13.168 -5.340 11.169 1.00 98.12 105 TYR A O 1
ATOM 803 N N . ILE A 1 106 ? -14.051 -7.298 10.532 1.00 98.25 106 ILE A N 1
ATOM 804 C CA . ILE A 1 106 ? -15.027 -7.381 11.634 1.00 98.25 106 ILE A CA 1
ATOM 805 C C . ILE A 1 106 ? -14.325 -7.259 12.991 1.00 98.25 106 ILE A C 1
ATOM 807 O O . ILE A 1 106 ? -14.784 -6.537 13.880 1.00 98.25 106 ILE A O 1
ATOM 811 N N . ARG A 1 107 ? -13.192 -7.950 13.168 1.00 97.94 107 ARG A N 1
ATOM 812 C CA . ARG A 1 107 ? -12.403 -7.880 14.405 1.00 97.94 107 ARG A CA 1
ATOM 813 C C . ARG A 1 107 ? -11.848 -6.479 14.652 1.00 97.94 107 ARG A C 1
ATOM 815 O O . ARG A 1 107 ? -11.827 -6.050 15.802 1.00 97.94 107 ARG A O 1
ATOM 822 N N . HIS A 1 108 ? -11.382 -5.798 13.608 1.00 97.12 108 HIS A N 1
ATOM 823 C CA . HIS A 1 108 ? -10.869 -4.431 13.693 1.00 97.12 108 HIS A CA 1
ATOM 824 C C . HIS A 1 108 ? -11.958 -3.459 14.145 1.00 97.12 108 HIS A C 1
ATOM 826 O O . HIS A 1 108 ? -11.779 -2.783 15.154 1.00 97.12 108 HIS A O 1
ATOM 832 N N . ILE A 1 109 ? -13.125 -3.477 13.496 1.00 97.44 109 ILE A N 1
ATOM 833 C CA . ILE A 1 109 ? -14.246 -2.598 13.859 1.00 97.44 109 ILE A CA 1
ATOM 834 C C . ILE A 1 109 ? -14.720 -2.855 15.295 1.00 97.44 109 ILE A C 1
ATOM 836 O O . ILE A 1 109 ? -14.859 -1.915 16.071 1.00 97.44 109 ILE A O 1
ATOM 840 N N . ARG A 1 110 ? -14.852 -4.122 15.712 1.00 96.88 110 ARG A N 1
ATOM 841 C CA . ARG A 1 110 ? -15.217 -4.471 17.100 1.00 96.88 110 ARG A CA 1
ATOM 842 C C . ARG A 1 110 ? -14.242 -3.937 18.153 1.00 96.88 110 ARG A C 1
ATOM 844 O O . ARG A 1 110 ? -14.654 -3.741 19.292 1.00 96.88 110 ARG A O 1
ATOM 851 N N . LYS A 1 111 ? -12.960 -3.764 17.814 1.00 94.69 111 LYS A N 1
ATOM 852 C CA . LYS A 1 111 ? -11.961 -3.186 18.726 1.00 94.69 111 LYS A CA 1
ATOM 853 C C . LYS A 1 111 ? -12.070 -1.667 18.829 1.00 94.69 111 LYS A C 1
ATOM 855 O O . LYS A 1 111 ? -11.720 -1.149 19.875 1.00 94.69 111 LYS A O 1
ATOM 860 N N . LEU A 1 112 ? -12.526 -0.987 17.776 1.00 92.44 112 LEU A N 1
ATOM 861 C CA . LEU A 1 112 ? -12.723 0.467 17.772 1.00 92.44 112 LEU A CA 1
ATOM 862 C C . LEU A 1 112 ? -14.012 0.896 18.482 1.00 92.44 112 LEU A C 1
ATOM 864 O O . LEU A 1 112 ? -14.109 2.028 18.934 1.00 92.44 112 LEU A O 1
ATOM 868 N N . SER A 1 113 ? -15.007 0.009 18.561 1.00 84.31 113 SER A N 1
ATOM 869 C CA . SER A 1 113 ? -16.265 0.257 19.281 1.00 84.31 113 SER A CA 1
ATOM 870 C C . SER A 1 113 ? -16.173 0.036 20.799 1.00 84.31 113 SER A C 1
ATOM 872 O O . SER A 1 113 ? -17.203 0.073 21.469 1.00 84.31 113 SER A O 1
ATOM 874 N N . LYS A 1 114 ? -14.980 -0.253 21.328 1.00 62.81 114 LYS A N 1
ATOM 875 C CA . LYS A 1 114 ? -14.690 -0.353 22.763 1.00 62.81 114 LYS A CA 1
ATOM 876 C C . LYS A 1 114 ? -13.830 0.823 23.184 1.00 62.81 114 LYS A C 1
ATOM 878 O O . LYS A 1 114 ? -14.055 1.300 24.312 1.00 62.81 114 LYS A O 1
#

Radius of gyration: 14.75 Å; chains: 1; bounding box: 34×36×38 Å

Secondary structure (DSSP, 8-state):
--GGG-EEE-----TTT-TTHHHHHHHHHHHHHHHHGGGT-EEEEE-TTTTTT-TTHHHHHHHHHHHHHHTT--EEE--TT-HHHHHHHHHHHHHHT-SGGGHHHHHHHHHHT-

Sequence (114 aa):
MDPSRLYIDSIVMTIGSNQEQGRAVIESTREIKRRYGSRGVKTSVGLSNISFGLPHRSLINQAFLAMLLEAGLDMSFIDPKDIGMMSTLRASEAIVGTDIGCLKYIRHIRKLSK

Foldseek 3Di:
DQQLPAEDELDAAECVVPVCRLVVSLVVLLVCCVPCVVSNHAYEYEQQRHQPPHPPSVVSSLVSLLSNVLSPHDYYDDDPPPLSNVLSVLVSCVVSVVCPVSVSNVVSVVVVVD